Protein AF-A0A6A8LVU5-F1 (afdb_monomer)

Mean predicted aligned error: 4.69 Å

Radius of gyration: 15.33 Å; Cα contacts (8 Å, |Δi|>4): 203; chains: 1; bounding box: 46×25×40 Å

Nearest PDB structures (foldseek):
  1ydx-assembly1_A  TM=8.235E-01  e=6.923E-04  Mycoplasmoides genitalium
  7eew-assembly1_A  TM=7.428E-01  e=2.052E-02  Vibrio vulnificus YJ016
  3okg-assembly3_B  TM=6.749E-01  e=9.255E-02  Caldanaerobacter subterraneus subsp. tengcongensis MB4
  3okg-assembly3_A  TM=6.747E-01  e=9.439E-01  Caldanaerobacter subterraneus subsp. tengcongensis MB4
  1yf2-assembly2_B  TM=4.121E-01  e=2.228E-01  Methanocaldococcus jannaschii DSM 2661

pLDDT: mean 91.95, std 9.58, range [46.06, 98.31]

Sequence (101 aa):
MIDTSNWKKYKVSDLFDIRPTKRYNLKNALLMDEIGINPVVGNVAYNNGVSGYTDKPTTEEGNIITFSDTTNANTIFYRDTAFVGYSHVQGMYPKFNRVTP

InterPro domains:
  IPR000055 Type I restriction modification DNA specificity domain [PF01420] (5-95)
  IPR044946 Type I restriction modification DNA specificity domain superfamily [G3DSA:3.90.220.20] (3-101)

Secondary structure (DSSP, 8-state):
----TT-----HHHHEEEEEPP-----HHHH--TT-SEEEE-S-SSGGGEEEEESSPPSB-SSEEEEESSS-GGG-EEE-S-BB--TTEEEEEE-S-----

Foldseek 3Di:
DDDCVPDDDDDLVVFWDKFAFDAPPDDCVVAADPDADAFEQDADLPPLRGPHHHVDDFRAAFQWWKAFPPDDPSNTGHGRGTHHGDPRIMITHGPDDDPDD

Solvent-accessible surface area (backbone atoms only — not comparable to full-atom values): 5998 Å² total; per-residue (Å²): 134,85,86,63,89,83,70,74,91,76,62,65,72,78,47,26,50,76,44,73,41,50,57,87,89,64,57,64,88,78,52,48,40,100,84,32,80,33,41,28,37,34,76,38,67,51,76,78,18,46,74,48,21,12,79,61,78,63,57,40,74,37,71,32,38,35,31,35,79,85,59,68,86,66,28,67,31,79,32,81,57,56,24,25,33,22,77,58,22,33,32,38,40,65,71,61,83,81,80,77,132

Organism: NCBI:txid1624

Structure (mmCIF, N/CA/C/O backbone):
data_AF-A0A6A8LVU5-F1
#
_entry.id   AF-A0A6A8LVU5-F1
#
loop_
_atom_site.group_PDB
_atom_site.id
_atom_site.type_symbol
_atom_site.label_atom_id
_atom_site.label_alt_id
_atom_site.label_comp_id
_atom_site.label_asym_id
_atom_site.label_entity_id
_atom_site.label_seq_id
_atom_site.pdbx_PDB_ins_code
_atom_site.Cartn_x
_atom_site.Cartn_y
_atom_site.Cartn_z
_atom_site.occupancy
_atom_site.B_iso_or_equiv
_atom_site.auth_seq_id
_atom_site.auth_comp_id
_atom_site.auth_asym_id
_atom_site.auth_atom_id
_atom_site.pdbx_PDB_model_num
ATOM 1 N N . MET A 1 1 ? -30.155 9.217 7.255 1.00 82.75 1 MET A N 1
ATOM 2 C CA . MET A 1 1 ? -29.230 9.769 8.270 1.00 82.75 1 MET A CA 1
ATOM 3 C C . MET A 1 1 ? -28.424 8.601 8.816 1.00 82.75 1 MET A C 1
ATOM 5 O O . MET A 1 1 ? -29.022 7.554 9.022 1.00 82.75 1 MET A O 1
ATOM 9 N N . ILE A 1 2 ? -27.103 8.727 8.959 1.00 87.94 2 ILE A N 1
ATOM 10 C CA . ILE A 1 2 ? -26.279 7.669 9.568 1.00 87.94 2 ILE A CA 1
ATOM 11 C C . ILE A 1 2 ? -26.442 7.782 11.087 1.00 87.94 2 ILE A C 1
ATOM 13 O O . ILE A 1 2 ? -26.217 8.861 11.631 1.00 87.94 2 ILE A O 1
ATOM 17 N N . ASP A 1 3 ? -26.850 6.701 11.752 1.00 93.25 3 ASP A N 1
ATOM 18 C CA . ASP A 1 3 ? -26.886 6.640 13.216 1.00 93.25 3 ASP A CA 1
ATOM 19 C C . ASP A 1 3 ? -25.458 6.506 13.766 1.00 93.25 3 ASP A C 1
ATOM 21 O O . ASP A 1 3 ? -24.740 5.548 13.468 1.00 93.25 3 ASP A O 1
ATOM 25 N N . THR A 1 4 ? -25.034 7.494 14.552 1.00 95.25 4 THR A N 1
ATOM 26 C CA . THR A 1 4 ? -23.693 7.572 15.144 1.00 95.25 4 THR A CA 1
ATOM 27 C C . THR A 1 4 ? -23.676 7.291 16.647 1.00 95.25 4 THR A C 1
ATOM 29 O O . THR A 1 4 ? -22.610 7.346 17.259 1.00 95.25 4 THR A O 1
ATOM 32 N N . SER A 1 5 ? -24.817 6.934 17.250 1.00 96.25 5 SER A N 1
ATOM 33 C CA . SER A 1 5 ? -24.961 6.723 18.702 1.00 96.25 5 SER A CA 1
ATOM 34 C C . SER A 1 5 ? -24.014 5.663 19.280 1.00 96.25 5 SER A C 1
ATOM 36 O O . SER A 1 5 ? -23.570 5.785 20.419 1.00 96.25 5 SER A O 1
ATOM 38 N N . ASN A 1 6 ? -23.655 4.656 18.478 1.00 94.75 6 ASN A N 1
ATOM 39 C CA . ASN A 1 6 ? -22.776 3.549 18.868 1.00 94.75 6 ASN A CA 1
ATOM 40 C C . ASN A 1 6 ? -21.310 3.713 18.418 1.00 94.75 6 ASN A C 1
ATOM 42 O O . ASN A 1 6 ? -20.515 2.774 18.538 1.00 94.75 6 ASN A O 1
ATOM 46 N N . TRP A 1 7 ? -20.924 4.868 17.866 1.00 94.81 7 TRP A N 1
ATOM 47 C CA . TRP A 1 7 ? -19.544 5.088 17.435 1.00 94.81 7 TRP A CA 1
ATOM 48 C C . TRP A 1 7 ? -18.601 5.132 18.635 1.00 94.81 7 TRP A C 1
ATOM 50 O O . TRP A 1 7 ? -18.845 5.809 19.632 1.00 94.81 7 TRP A O 1
ATOM 60 N N . LYS A 1 8 ? -17.476 4.429 18.517 1.00 94.06 8 LYS A N 1
ATOM 61 C CA . LYS A 1 8 ? -16.422 4.420 19.531 1.00 94.06 8 LYS A CA 1
ATOM 62 C C . LYS A 1 8 ? -15.049 4.519 18.890 1.00 94.06 8 LYS A C 1
ATOM 64 O O . LYS A 1 8 ? -14.872 4.250 17.704 1.00 94.06 8 LYS A O 1
ATOM 69 N N . LYS A 1 9 ? -14.068 4.912 19.698 1.00 94.44 9 LYS A N 1
ATOM 70 C CA . LYS A 1 9 ? -12.666 4.951 19.283 1.00 94.44 9 LYS A CA 1
ATOM 71 C C . LYS A 1 9 ? -12.113 3.528 19.200 1.00 94.44 9 LYS A C 1
A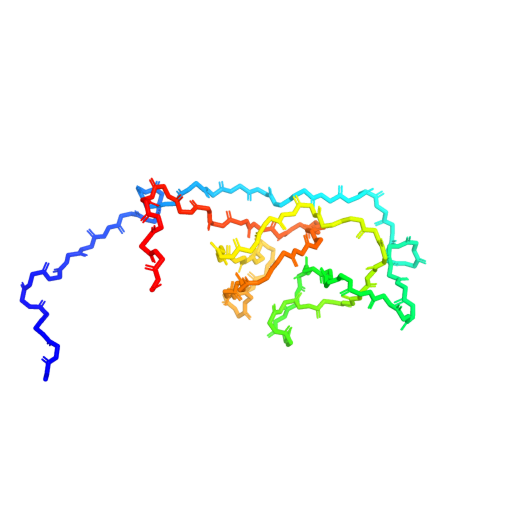TOM 73 O O . LYS A 1 9 ? -12.408 2.699 20.058 1.00 94.44 9 LYS A O 1
ATOM 78 N N . TYR A 1 10 ? -11.266 3.291 18.206 1.00 92.94 10 TYR A N 1
ATOM 79 C CA . TYR A 1 10 ? -10.497 2.060 18.039 1.00 92.94 10 TYR A CA 1
ATOM 80 C C . TYR A 1 10 ? -9.027 2.415 17.856 1.00 92.94 10 TYR A C 1
ATOM 82 O O . TYR A 1 10 ? -8.712 3.478 17.313 1.00 92.94 10 TYR A O 1
ATOM 90 N N . LYS A 1 11 ? -8.120 1.528 18.2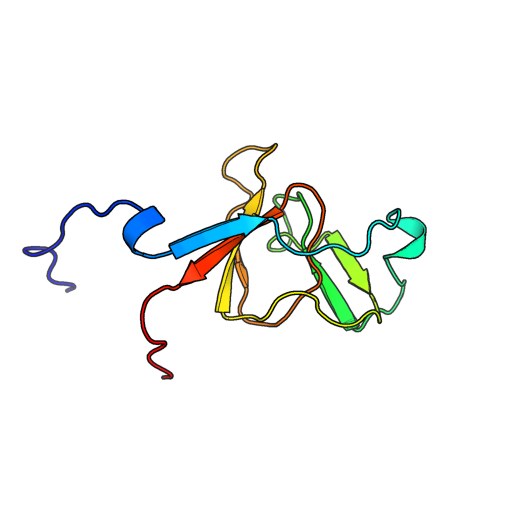72 1.00 94.69 11 LYS A N 1
ATOM 91 C CA . LYS A 1 11 ? -6.731 1.646 17.833 1.00 94.69 11 LYS A CA 1
ATOM 92 C C . LYS A 1 11 ? -6.636 1.097 16.418 1.00 94.69 11 LYS A C 1
ATOM 94 O O . LYS A 1 11 ? -7.161 0.029 16.120 1.00 94.69 11 LYS A O 1
ATOM 99 N N . VAL A 1 12 ? -5.927 1.809 15.551 1.00 93.69 12 VAL A N 1
ATOM 100 C CA . VAL A 1 12 ? -5.725 1.387 14.157 1.00 93.69 12 VAL A CA 1
ATOM 101 C C . VAL A 1 12 ? -5.054 0.010 14.089 1.00 93.69 12 VAL A C 1
ATOM 103 O O . VAL A 1 12 ? -5.446 -0.826 13.281 1.00 93.69 12 VAL A O 1
ATOM 106 N N . SER A 1 13 ? -4.118 -0.265 15.001 1.00 94.81 13 SER A N 1
ATOM 107 C CA . SER A 1 13 ? -3.444 -1.562 15.142 1.00 94.81 13 SER A CA 1
ATOM 108 C C . SER A 1 13 ? -4.382 -2.729 15.455 1.00 94.81 13 SER A C 1
ATOM 110 O O . SER A 1 13 ? -4.021 -3.878 15.208 1.00 94.81 13 SER A O 1
ATOM 112 N N . ASP A 1 14 ? -5.566 -2.465 16.010 1.00 95.19 14 ASP A N 1
ATOM 113 C CA . ASP A 1 14 ? -6.545 -3.513 16.307 1.00 95.19 14 ASP A CA 1
ATOM 114 C C . ASP A 1 14 ? -7.271 -3.949 15.023 1.00 95.19 14 ASP A C 1
ATOM 116 O O . ASP A 1 14 ? -7.696 -5.095 14.907 1.00 95.19 14 ASP A O 1
ATOM 120 N N . LEU A 1 15 ? -7.368 -3.051 14.035 1.00 94.69 15 LEU A N 1
ATOM 121 C CA . LEU A 1 15 ? -8.076 -3.262 12.769 1.00 94.69 15 LEU A CA 1
ATOM 122 C C . LEU A 1 15 ? -7.148 -3.668 11.620 1.00 94.69 15 LEU A C 1
ATOM 124 O O . LEU A 1 15 ? -7.575 -4.387 10.717 1.00 94.69 15 LEU A O 1
ATOM 128 N N . PHE A 1 16 ? -5.894 -3.215 11.649 1.00 96.19 16 PHE A N 1
ATOM 129 C CA . PHE A 1 16 ? -4.932 -3.411 10.570 1.00 96.19 16 PHE A CA 1
ATOM 130 C C . PHE A 1 16 ? -3.622 -4.010 11.079 1.00 96.19 16 PHE A C 1
ATOM 132 O O . PHE A 1 16 ? -3.155 -3.708 12.180 1.00 96.19 16 PHE A O 1
ATOM 139 N N . ASP A 1 17 ? -3.020 -4.868 10.263 1.00 96.69 17 ASP A N 1
ATOM 140 C CA . ASP A 1 17 ? -1.591 -5.158 10.321 1.00 96.69 17 ASP A CA 1
ATOM 141 C C . ASP A 1 17 ? -0.856 -4.045 9.568 1.00 96.69 17 ASP A C 1
ATOM 143 O O . ASP A 1 17 ? -1.188 -3.759 8.418 1.00 96.69 17 ASP A O 1
ATOM 147 N N . ILE A 1 18 ? 0.078 -3.364 10.230 1.00 96.31 18 ILE A N 1
ATOM 148 C CA . ILE A 1 18 ? 0.792 -2.213 9.667 1.00 96.31 18 ILE A CA 1
ATOM 149 C C . 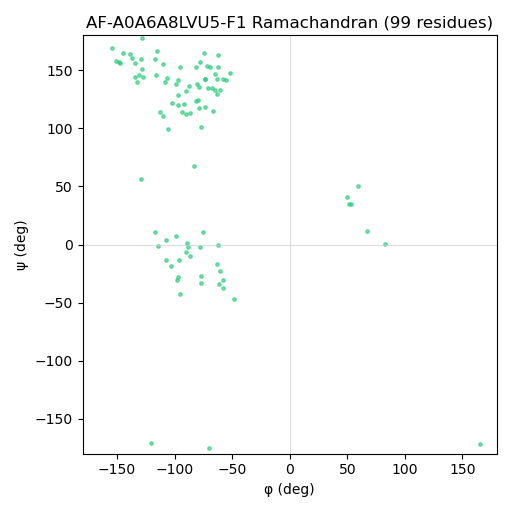ILE A 1 18 ? 2.242 -2.621 9.482 1.00 96.31 18 ILE A C 1
ATOM 151 O O . ILE A 1 18 ? 2.949 -2.861 10.462 1.00 96.31 18 ILE A O 1
ATOM 155 N N . ARG A 1 19 ? 2.686 -2.694 8.229 1.00 96.62 19 ARG A N 1
ATOM 156 C CA . ARG A 1 19 ? 4.050 -3.114 7.898 1.00 96.62 19 ARG A CA 1
ATOM 157 C C . ARG A 1 19 ? 4.548 -2.485 6.598 1.00 96.62 19 ARG A C 1
ATOM 159 O O . ARG A 1 19 ? 3.722 -2.141 5.744 1.00 96.62 19 ARG A O 1
ATOM 166 N N . PRO A 1 20 ? 5.877 -2.404 6.395 1.00 96.88 20 PRO A N 1
ATOM 167 C CA . PRO A 1 20 ? 6.436 -1.919 5.143 1.00 96.88 20 PRO A CA 1
ATOM 168 C C . PRO A 1 20 ? 5.946 -2.752 3.959 1.00 96.88 20 PRO A C 1
ATOM 170 O O . PRO A 1 20 ? 5.816 -3.980 4.054 1.00 96.88 20 PRO A O 1
ATOM 173 N N . THR A 1 21 ? 5.697 -2.082 2.839 1.00 97.25 21 THR A N 1
ATOM 174 C CA . THR A 1 21 ? 5.472 -2.762 1.560 1.00 97.25 21 THR A CA 1
ATOM 175 C C . THR A 1 21 ? 6.768 -3.401 1.058 1.00 97.25 21 THR A C 1
ATOM 177 O O . THR A 1 21 ? 7.882 -2.965 1.372 1.00 97.25 21 THR A O 1
ATOM 180 N N . LYS A 1 22 ? 6.636 -4.472 0.280 1.00 97.12 22 LYS A N 1
ATOM 181 C CA . LYS A 1 22 ? 7.758 -5.132 -0.389 1.00 97.12 22 LYS A CA 1
ATOM 182 C C . LYS A 1 22 ? 8.245 -4.276 -1.559 1.00 97.12 22 LYS A C 1
ATOM 184 O O . LYS A 1 22 ? 7.448 -3.689 -2.277 1.00 97.12 22 LYS A O 1
ATOM 189 N N . ARG A 1 23 ? 9.563 -4.238 -1.776 1.00 94.25 23 ARG A N 1
ATOM 190 C CA . ARG A 1 23 ? 10.204 -3.459 -2.849 1.00 94.25 23 ARG A CA 1
ATOM 191 C C . ARG A 1 23 ? 11.255 -4.282 -3.588 1.00 94.25 23 ARG A C 1
ATOM 193 O O . ARG A 1 23 ? 11.874 -5.167 -3.002 1.00 94.25 23 ARG A O 1
ATOM 200 N N . TYR A 1 24 ? 11.547 -3.905 -4.829 1.00 94.25 24 TYR A N 1
ATOM 201 C CA . TYR A 1 24 ? 12.546 -4.575 -5.673 1.00 94.25 24 TYR A CA 1
ATOM 202 C C . TYR A 1 24 ? 14.019 -4.241 -5.358 1.00 94.25 24 TYR A C 1
ATOM 204 O O . TYR A 1 24 ? 14.904 -4.806 -5.988 1.00 94.25 24 TYR A O 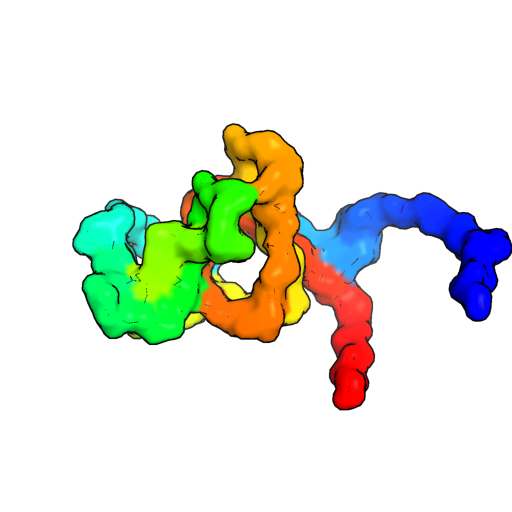1
ATOM 212 N N . ASN A 1 25 ? 14.318 -3.351 -4.399 1.00 92.56 25 ASN A N 1
ATOM 213 C CA . ASN A 1 25 ? 15.686 -2.862 -4.113 1.00 92.56 25 ASN A CA 1
ATOM 214 C C . ASN A 1 25 ? 16.420 -2.305 -5.356 1.00 92.56 25 ASN A C 1
ATOM 216 O O . ASN A 1 25 ? 17.636 -2.431 -5.485 1.00 92.56 25 ASN A O 1
ATOM 220 N N . LEU A 1 26 ? 15.680 -1.665 -6.264 1.00 93.06 26 LEU A N 1
ATOM 221 C CA . LEU A 1 26 ? 16.209 -1.045 -7.478 1.00 93.06 26 LEU A CA 1
ATOM 222 C C . LEU A 1 26 ? 16.135 0.481 -7.392 1.00 93.06 26 LEU A C 1
ATOM 224 O O . LEU A 1 26 ? 15.300 1.037 -6.680 1.00 93.06 26 LEU A O 1
ATOM 228 N N . LYS A 1 27 ? 17.004 1.158 -8.147 1.00 91.88 27 LYS A N 1
ATOM 229 C CA . LYS A 1 27 ? 16.892 2.603 -8.393 1.00 91.88 27 LYS A CA 1
ATOM 230 C C . LYS A 1 27 ? 15.719 2.876 -9.341 1.00 91.88 27 LYS A C 1
ATOM 232 O O . LYS A 1 27 ? 15.437 2.038 -10.192 1.00 91.88 27 LYS A O 1
ATOM 237 N N . ASN A 1 28 ? 15.127 4.073 -9.273 1.00 91.12 28 ASN A N 1
ATOM 238 C CA . ASN A 1 28 ? 14.008 4.482 -10.138 1.00 91.12 28 ASN A CA 1
ATOM 239 C C . ASN A 1 28 ? 14.251 4.191 -11.622 1.00 91.12 28 ASN A C 1
ATOM 241 O O . ASN A 1 28 ? 13.407 3.571 -12.247 1.00 91.12 28 ASN A O 1
ATOM 245 N N . ALA A 1 29 ? 15.426 4.541 -12.153 1.00 92.31 29 ALA A N 1
ATOM 246 C CA . ALA A 1 29 ? 15.761 4.332 -13.566 1.00 92.31 29 ALA A CA 1
ATOM 247 C C . ALA A 1 29 ? 15.792 2.854 -14.016 1.00 92.31 29 ALA A C 1
ATOM 249 O O . ALA A 1 29 ? 15.803 2.590 -15.209 1.00 92.31 29 ALA A O 1
ATOM 250 N N . LEU A 1 30 ? 15.858 1.900 -13.081 1.00 94.50 30 LEU A N 1
ATOM 251 C CA . LEU A 1 30 ? 15.829 0.454 -13.357 1.00 94.50 30 LEU A CA 1
ATOM 252 C C . LEU A 1 30 ? 14.504 -0.203 -12.945 1.00 94.50 30 LEU A C 1
ATOM 254 O O . LEU A 1 30 ? 14.269 -1.378 -13.236 1.00 94.50 30 LEU A O 1
ATOM 258 N N . LEU A 1 31 ? 13.695 0.519 -12.171 1.00 96.19 31 LEU A N 1
ATOM 259 C CA . LEU A 1 31 ? 12.392 0.068 -11.716 1.00 96.19 31 LEU A CA 1
ATOM 260 C C . LEU A 1 31 ? 11.286 0.572 -12.635 1.00 96.19 31 LEU A C 1
ATOM 262 O O . LEU A 1 31 ? 10.366 -0.181 -12.886 1.00 96.19 31 LEU A O 1
ATOM 266 N N . MET A 1 32 ? 11.349 1.828 -13.067 1.00 96.12 32 MET A N 1
ATOM 267 C CA . MET A 1 32 ? 10.282 2.479 -13.815 1.00 96.12 32 MET A CA 1
ATOM 268 C C . MET A 1 32 ? 10.473 2.271 -15.313 1.00 96.12 32 MET A C 1
ATOM 270 O O . MET A 1 32 ? 11.555 2.527 -15.840 1.00 96.12 32 MET A O 1
ATOM 274 N N . ASP A 1 33 ? 9.395 1.868 -15.971 1.00 96.44 33 ASP A N 1
ATOM 275 C CA . ASP A 1 33 ? 9.317 1.662 -17.410 1.00 96.44 33 ASP A CA 1
ATOM 276 C C . ASP A 1 33 ? 8.499 2.805 -18.037 1.00 96.44 33 ASP A C 1
ATOM 278 O O . ASP A 1 33 ? 7.526 3.280 -17.447 1.00 96.44 33 ASP A O 1
ATOM 282 N N . GLU A 1 34 ? 8.885 3.259 -19.234 1.00 93.44 34 GLU A N 1
ATOM 283 C CA . GLU A 1 34 ? 8.185 4.346 -19.945 1.00 93.44 34 GLU A CA 1
ATOM 284 C C . GLU A 1 34 ? 6.727 3.974 -20.265 1.00 93.44 34 GLU A C 1
ATOM 286 O O . GLU A 1 34 ? 5.838 4.822 -20.206 1.00 93.44 34 GLU A O 1
ATOM 291 N N . ILE A 1 35 ? 6.479 2.690 -20.545 1.00 93.25 35 ILE A N 1
ATOM 292 C CA . ILE A 1 35 ? 5.160 2.122 -20.855 1.00 93.25 35 ILE A CA 1
ATOM 293 C C . ILE A 1 35 ? 4.915 0.890 -19.967 1.00 93.25 35 ILE A C 1
ATOM 295 O O . ILE A 1 35 ? 4.702 -0.212 -20.458 1.00 93.25 35 ILE A O 1
ATOM 299 N N . GLY A 1 36 ? 5.002 1.070 -18.646 1.00 95.06 36 GLY A N 1
ATOM 300 C CA . GLY A 1 36 ? 4.711 0.007 -17.680 1.00 95.06 36 GLY A CA 1
ATOM 301 C C . GLY A 1 36 ? 3.215 -0.162 -17.396 1.00 95.06 36 GLY A C 1
ATOM 302 O O . GLY A 1 36 ? 2.453 0.806 -17.451 1.00 95.06 36 GLY A O 1
ATOM 303 N N . ILE A 1 37 ? 2.794 -1.372 -17.019 1.00 97.00 37 ILE A N 1
ATOM 304 C CA . ILE A 1 37 ? 1.384 -1.660 -16.679 1.00 97.00 37 ILE A CA 1
ATOM 305 C C . ILE A 1 37 ? 1.075 -1.628 -15.175 1.00 97.00 37 ILE A C 1
ATOM 307 O O . ILE A 1 37 ? -0.051 -1.319 -14.784 1.00 97.00 37 ILE A O 1
ATOM 311 N N . ASN A 1 38 ? 2.054 -1.925 -14.314 1.00 98.00 38 ASN A N 1
ATOM 312 C CA . ASN A 1 38 ? 1.845 -2.025 -12.870 1.00 98.00 38 ASN A CA 1
ATOM 313 C C . ASN A 1 38 ? 2.244 -0.718 -12.175 1.00 98.00 38 ASN A C 1
ATOM 315 O O . ASN A 1 38 ? 3.368 -0.248 -12.365 1.00 98.00 38 ASN A O 1
ATOM 319 N N . PRO A 1 39 ? 1.379 -0.125 -11.335 1.00 97.81 39 PRO A N 1
ATOM 320 C CA . PRO A 1 39 ? 1.703 1.121 -10.653 1.00 97.81 39 PRO A CA 1
ATOM 321 C C . PRO A 1 39 ? 2.763 0.899 -9.568 1.00 97.81 39 PRO A C 1
ATOM 323 O O . PRO A 1 39 ? 2.644 -0.006 -8.739 1.00 97.81 39 PRO A O 1
ATOM 326 N N . VAL A 1 40 ? 3.766 1.776 -9.518 1.00 97.69 40 VAL A N 1
ATOM 327 C CA . VAL A 1 40 ? 4.749 1.852 -8.429 1.00 97.69 40 VAL A CA 1
ATOM 328 C C . VAL A 1 40 ? 4.267 2.880 -7.410 1.00 97.69 40 VAL A C 1
ATOM 330 O O . VAL A 1 40 ? 4.198 4.077 -7.706 1.00 97.69 40 VAL A O 1
ATOM 333 N N . VAL A 1 41 ? 3.930 2.421 -6.205 1.00 96.75 41 VAL A N 1
ATOM 334 C CA . VAL A 1 41 ? 3.470 3.284 -5.110 1.00 96.75 41 VAL A CA 1
ATOM 335 C C . VAL A 1 41 ? 4.667 3.727 -4.298 1.00 96.75 41 VAL A C 1
ATOM 337 O O . VAL A 1 41 ? 5.300 2.914 -3.631 1.00 96.75 41 VAL A O 1
ATOM 340 N N . GLY A 1 42 ? 4.964 5.019 -4.361 1.00 92.94 42 GLY A N 1
ATOM 341 C CA . GLY A 1 42 ? 6.095 5.634 -3.687 1.00 92.94 42 GLY A CA 1
ATOM 342 C C . GLY A 1 42 ? 5.678 6.727 -2.715 1.00 92.94 42 GLY A C 1
ATOM 343 O O . GLY A 1 42 ? 4.508 6.931 -2.400 1.00 92.94 42 GLY A O 1
ATOM 344 N N . ASN A 1 43 ? 6.682 7.443 -2.230 1.00 90.75 43 ASN A N 1
ATOM 345 C CA . ASN A 1 43 ? 6.521 8.515 -1.263 1.00 90.75 43 ASN A CA 1
ATOM 346 C C . ASN A 1 43 ? 6.144 9.840 -1.953 1.00 90.75 43 ASN A C 1
ATOM 348 O O . A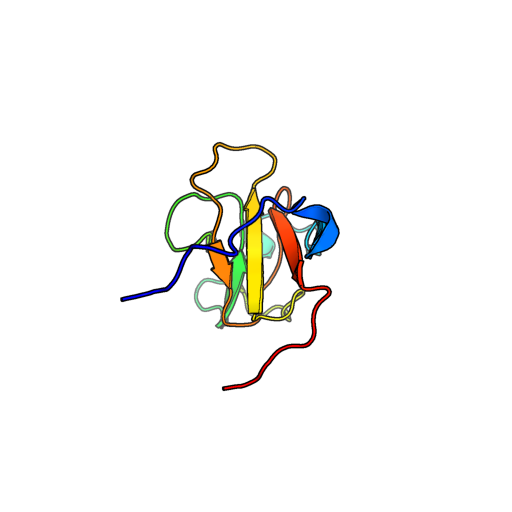SN A 1 43 ? 6.950 10.768 -2.028 1.00 90.75 43 ASN A O 1
ATOM 352 N N . VAL A 1 44 ? 4.937 9.903 -2.520 1.00 89.88 44 VAL A N 1
ATOM 353 C CA . VAL A 1 44 ? 4.414 11.096 -3.202 1.00 89.88 44 VAL A CA 1
ATOM 354 C C . VAL A 1 44 ? 2.989 11.408 -2.744 1.00 89.88 44 VAL A C 1
ATOM 356 O O . VAL A 1 44 ? 2.175 10.513 -2.544 1.00 89.88 44 VAL A O 1
ATOM 359 N N . ALA A 1 45 ? 2.682 12.694 -2.566 1.00 90.88 45 ALA A N 1
ATOM 360 C CA . ALA A 1 45 ? 1.377 13.168 -2.085 1.00 90.88 45 ALA A CA 1
ATOM 361 C C . ALA A 1 45 ? 0.356 13.428 -3.209 1.00 90.88 45 ALA A C 1
ATOM 363 O O . ALA A 1 45 ? -0.756 13.883 -2.958 1.00 90.88 45 ALA A O 1
ATOM 364 N N . TYR A 1 46 ? 0.736 13.183 -4.460 1.00 89.81 46 TYR A N 1
ATOM 365 C CA . TYR A 1 46 ? -0.104 13.371 -5.639 1.00 89.81 46 TYR A CA 1
ATOM 366 C C . TYR A 1 46 ? -0.369 12.028 -6.323 1.00 89.81 46 TYR A C 1
ATOM 368 O O . TYR A 1 46 ? 0.277 11.026 -6.016 1.00 89.81 46 TYR A O 1
ATOM 376 N N . ASN A 1 47 ? -1.336 12.010 -7.245 1.00 94.06 47 ASN A N 1
ATOM 377 C CA . ASN A 1 47 ? -1.686 10.837 -8.053 1.00 94.06 47 ASN A CA 1
ATOM 378 C C . ASN A 1 47 ? -1.896 9.549 -7.226 1.00 94.06 47 ASN A C 1
ATOM 380 O O . ASN A 1 47 ? -1.416 8.474 -7.584 1.00 94.06 47 ASN A O 1
ATOM 384 N N . ASN A 1 48 ? -2.555 9.667 -6.069 1.00 94.00 48 ASN A N 1
ATOM 385 C CA . ASN A 1 48 ? -2.806 8.558 -5.142 1.00 94.00 48 ASN A CA 1
ATOM 386 C C . ASN A 1 48 ? -1.546 7.751 -4.761 1.00 94.00 48 ASN A C 1
ATOM 388 O O . ASN A 1 48 ? -1.599 6.525 -4.617 1.00 94.00 48 ASN A O 1
ATOM 392 N N . GLY A 1 49 ? -0.396 8.424 -4.648 1.00 93.19 49 GLY A N 1
ATOM 393 C CA . GLY A 1 49 ? 0.878 7.803 -4.281 1.00 93.19 49 GLY A CA 1
ATOM 394 C C . GLY A 1 49 ? 1.624 7.137 -5.442 1.00 93.19 49 GLY A C 1
ATOM 395 O O . GLY A 1 49 ? 2.699 6.576 -5.231 1.00 93.19 49 GLY A O 1
ATOM 396 N N . VAL A 1 50 ? 1.096 7.176 -6.670 1.00 95.81 50 VAL A N 1
ATOM 397 C CA . VAL A 1 50 ? 1.742 6.547 -7.832 1.00 95.81 50 VAL A CA 1
ATOM 398 C C . VAL A 1 50 ? 2.879 7.425 -8.347 1.00 95.81 50 VAL A C 1
ATOM 400 O O . VAL A 1 50 ? 2.664 8.547 -8.803 1.00 95.81 50 VAL A O 1
ATOM 403 N N . SER A 1 51 ? 4.096 6.883 -8.288 1.00 94.19 51 SER A N 1
ATOM 404 C CA . SER A 1 51 ? 5.339 7.559 -8.693 1.00 94.19 51 SER A CA 1
ATOM 405 C C . SER A 1 51 ? 5.779 7.226 -10.122 1.00 94.19 51 SER A C 1
ATOM 407 O O . SER A 1 51 ? 6.677 7.871 -10.651 1.00 94.19 51 SER A O 1
ATOM 409 N N . GLY A 1 52 ? 5.182 6.201 -10.727 1.00 96.25 52 GLY A N 1
ATOM 410 C CA . GLY A 1 52 ? 5.521 5.689 -12.051 1.00 96.25 52 GLY A CA 1
ATOM 411 C C . GLY A 1 52 ? 4.901 4.312 -12.268 1.00 96.25 52 GLY A C 1
ATOM 412 O O . GLY A 1 52 ? 4.123 3.846 -11.430 1.00 96.25 52 GLY A O 1
ATOM 413 N N . TYR A 1 53 ? 5.267 3.658 -13.365 1.00 97.81 53 TYR A N 1
ATOM 414 C CA . TYR A 1 53 ? 4.782 2.325 -13.717 1.00 97.81 53 TYR A CA 1
ATOM 415 C C . TYR A 1 53 ? 5.943 1.388 -14.045 1.00 97.81 53 TYR A C 1
ATOM 417 O O . TYR A 1 53 ? 7.048 1.843 -14.332 1.00 97.81 53 TYR A O 1
ATOM 425 N N . THR A 1 54 ? 5.699 0.083 -13.963 1.00 98.06 54 THR A N 1
ATOM 426 C CA . THR A 1 54 ? 6.669 -0.960 -14.307 1.00 98.06 54 THR A CA 1
ATOM 427 C C . THR A 1 54 ? 5.992 -2.209 -14.861 1.00 98.06 54 THR A C 1
ATOM 429 O O . THR A 1 54 ? 4.837 -2.479 -14.543 1.00 98.06 54 THR A O 1
ATOM 432 N N . ASP A 1 55 ? 6.727 -3.011 -15.624 1.00 97.56 55 ASP A N 1
ATOM 433 C CA . ASP A 1 55 ? 6.315 -4.355 -16.042 1.00 97.56 55 ASP A CA 1
ATOM 434 C C . ASP A 1 55 ? 6.714 -5.448 -15.042 1.00 97.56 55 ASP A C 1
ATOM 436 O O . ASP A 1 55 ? 6.379 -6.624 -15.211 1.00 97.56 55 ASP A O 1
ATOM 440 N N . LYS A 1 56 ? 7.411 -5.093 -13.955 1.00 97.31 56 LYS A N 1
ATOM 441 C CA . LYS A 1 56 ? 7.694 -6.051 -12.882 1.00 97.31 56 LYS A CA 1
ATOM 442 C C . LYS A 1 56 ? 6.398 -6.487 -12.193 1.00 97.31 56 LYS A C 1
ATOM 444 O O . LYS A 1 56 ? 5.490 -5.667 -12.056 1.00 97.31 56 LYS A O 1
ATOM 449 N N . PRO A 1 57 ? 6.319 -7.743 -11.716 1.00 97.94 57 PRO A N 1
ATOM 450 C CA . PRO A 1 57 ? 5.163 -8.224 -10.969 1.00 97.94 57 PRO A CA 1
ATOM 451 C C . PRO A 1 57 ? 4.789 -7.317 -9.791 1.00 97.94 57 PRO A C 1
ATOM 453 O O . PRO A 1 57 ? 5.647 -6.722 -9.139 1.00 97.94 57 PRO A O 1
ATOM 456 N N . THR A 1 58 ? 3.500 -7.232 -9.480 1.00 98.25 58 THR A N 1
ATOM 457 C CA . THR A 1 58 ? 3.039 -6.539 -8.275 1.00 98.25 58 THR A 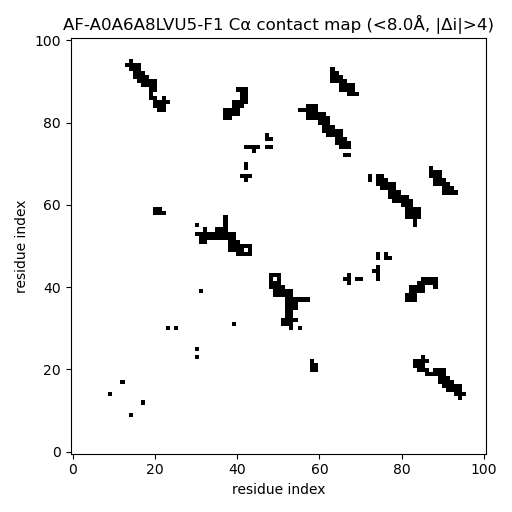CA 1
ATOM 458 C C . THR A 1 58 ? 3.572 -7.241 -7.029 1.00 98.25 58 THR A C 1
ATOM 460 O O . THR A 1 58 ? 3.686 -8.466 -6.975 1.00 98.25 58 THR A O 1
ATOM 463 N N . THR A 1 59 ? 3.928 -6.462 -6.014 1.00 98.00 59 THR A N 1
ATOM 464 C CA . THR A 1 59 ? 4.488 -6.988 -4.761 1.00 98.00 59 THR A CA 1
ATOM 465 C C . THR A 1 59 ? 3.471 -6.993 -3.630 1.00 98.00 59 THR A C 1
ATOM 467 O O . THR A 1 59 ? 3.683 -7.675 -2.626 1.00 98.00 59 THR A O 1
ATOM 470 N N . GLU A 1 60 ? 2.402 -6.214 -3.785 1.00 98.06 60 GLU A N 1
ATOM 471 C CA . GLU A 1 60 ? 1.285 -6.114 -2.860 1.00 98.06 60 GLU A CA 1
ATOM 472 C C . GLU A 1 60 ? -0.037 -6.257 -3.618 1.00 98.06 60 GLU A C 1
ATOM 474 O O . GLU A 1 60 ? -0.187 -5.797 -4.755 1.00 98.06 60 GLU A O 1
ATOM 479 N N . GLU A 1 61 ? -1.005 -6.878 -2.952 1.00 96.69 61 GLU A N 1
ATOM 480 C CA . GLU A 1 61 ? -2.382 -6.962 -3.424 1.00 96.69 61 GLU A CA 1
ATOM 481 C C . GLU A 1 61 ? -3.130 -5.647 -3.183 1.00 96.69 61 GLU A C 1
ATOM 483 O O . GLU A 1 61 ? -2.796 -4.863 -2.291 1.00 96.69 61 GLU A O 1
ATOM 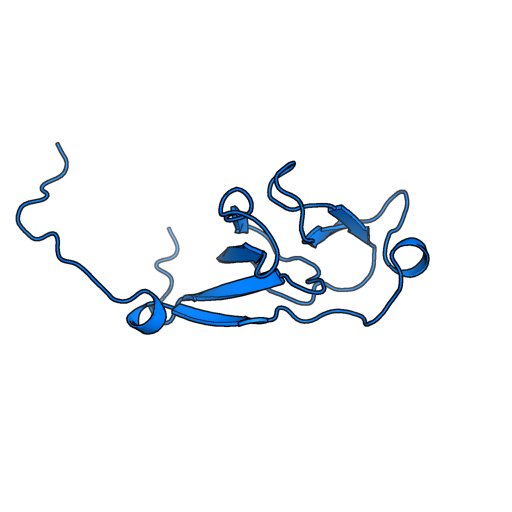488 N N . GLY A 1 62 ? -4.192 -5.434 -3.959 1.00 94.94 62 GLY A N 1
ATOM 489 C CA . GLY A 1 62 ? -5.114 -4.327 -3.737 1.00 94.94 62 GLY A CA 1
ATOM 490 C C . GLY A 1 62 ? -5.975 -4.498 -2.482 1.00 94.94 62 GLY A C 1
ATOM 491 O O . GLY A 1 62 ? -5.873 -5.459 -1.706 1.00 94.94 62 GLY A O 1
ATOM 492 N N . ASN A 1 63 ? -6.893 -3.552 -2.327 1.00 94.62 63 ASN A N 1
ATOM 493 C CA . ASN A 1 63 ? -7.821 -3.414 -1.215 1.00 94.62 63 ASN A CA 1
ATOM 494 C C . ASN A 1 63 ? -7.105 -3.269 0.141 1.00 94.62 63 ASN A C 1
ATOM 496 O O . ASN A 1 63 ? -7.374 -4.001 1.101 1.00 94.62 63 ASN A O 1
ATOM 500 N N . ILE A 1 64 ? -6.149 -2.338 0.181 1.00 96.44 64 ILE A N 1
ATOM 501 C CA . ILE A 1 64 ? -5.419 -1.911 1.381 1.00 96.44 64 ILE A CA 1
ATOM 502 C C . ILE A 1 64 ? -5.241 -0.389 1.373 1.00 96.44 64 ILE A C 1
ATOM 504 O O . ILE A 1 64 ? -5.397 0.260 0.339 1.00 96.44 64 ILE A O 1
ATOM 508 N N . ILE A 1 65 ? -4.891 0.191 2.521 1.00 96.25 65 ILE A N 1
ATOM 509 C CA . ILE A 1 65 ? -4.481 1.600 2.609 1.00 96.25 65 ILE A CA 1
ATOM 510 C C . ILE A 1 65 ? -2.952 1.653 2.630 1.00 96.25 65 ILE A C 1
ATOM 512 O O . ILE A 1 65 ? -2.315 0.853 3.313 1.00 96.25 65 ILE A O 1
ATOM 516 N N . THR A 1 66 ? -2.361 2.598 1.909 1.00 96.56 66 THR A N 1
ATOM 517 C CA . THR A 1 66 ? -0.920 2.874 1.920 1.00 96.56 66 THR A CA 1
ATOM 518 C C . THR A 1 66 ? -0.645 4.268 2.451 1.00 96.56 66 THR A C 1
ATOM 520 O O . THR A 1 66 ? -1.425 5.180 2.187 1.00 96.56 66 THR A O 1
ATOM 523 N N . PHE A 1 67 ? 0.470 4.450 3.153 1.00 94.81 67 PHE A N 1
ATOM 524 C CA . PHE A 1 67 ? 0.936 5.764 3.590 1.00 94.81 67 PHE A CA 1
ATOM 525 C C . PHE A 1 67 ? 2.460 5.841 3.624 1.00 94.81 67 PHE A C 1
ATOM 527 O O . PHE A 1 67 ? 3.132 4.816 3.736 1.00 94.81 67 PHE A O 1
ATOM 534 N N . SER A 1 68 ? 3.012 7.051 3.528 1.00 92.31 68 SER A N 1
ATOM 535 C CA . SER A 1 68 ? 4.451 7.264 3.689 1.00 92.31 68 SER A CA 1
ATOM 536 C C . SER A 1 68 ? 4.826 7.483 5.153 1.00 92.31 68 SER A C 1
ATOM 538 O O . SER A 1 68 ? 4.159 8.240 5.858 1.00 92.31 68 SER A O 1
ATOM 540 N N . ASP A 1 69 ? 5.914 6.855 5.605 1.00 83.56 69 ASP A N 1
ATOM 541 C CA . ASP A 1 69 ? 6.437 6.998 6.974 1.00 83.56 69 ASP A CA 1
ATOM 542 C C . ASP A 1 69 ? 7.461 8.130 7.156 1.00 83.56 69 ASP A C 1
ATOM 544 O O . ASP A 1 69 ? 7.867 8.421 8.280 1.00 83.56 69 ASP A O 1
ATOM 548 N N . THR A 1 70 ? 7.876 8.785 6.070 1.00 80.25 70 THR A N 1
ATOM 549 C CA . THR A 1 70 ? 8.907 9.845 6.089 1.00 80.25 70 THR A CA 1
ATOM 550 C C . THR A 1 70 ? 8.369 11.221 5.713 1.00 80.25 70 THR A C 1
ATOM 552 O O . THR A 1 70 ? 9.114 12.199 5.736 1.00 80.25 70 THR A O 1
ATOM 555 N N . THR A 1 71 ? 7.083 11.325 5.383 1.00 70.44 71 THR A N 1
ATOM 556 C CA . THR A 1 71 ? 6.437 12.588 5.003 1.00 70.44 71 THR A CA 1
ATOM 557 C C . THR A 1 71 ? 5.174 12.850 5.814 1.00 70.44 71 THR A C 1
ATOM 559 O O . THR A 1 71 ? 4.737 12.057 6.640 1.00 70.44 71 THR A O 1
ATOM 562 N N . ASN A 1 72 ? 4.572 14.000 5.554 1.00 69.88 72 ASN A N 1
ATOM 563 C CA . ASN A 1 72 ? 3.321 14.473 6.117 1.00 69.88 72 ASN A CA 1
ATOM 564 C C . ASN A 1 72 ? 2.133 13.559 5.738 1.00 69.88 72 ASN A C 1
ATOM 566 O O . ASN A 1 72 ? 2.181 12.800 4.767 1.00 69.88 72 ASN A O 1
ATOM 570 N N . ALA A 1 73 ? 1.023 13.698 6.471 1.00 73.12 73 ALA A N 1
ATOM 571 C CA . ALA A 1 73 ? -0.198 12.890 6.333 1.00 73.12 73 ALA A CA 1
ATOM 572 C C . ALA A 1 73 ? -0.917 12.993 4.967 1.00 73.12 73 ALA A C 1
ATOM 574 O O . ALA A 1 73 ? -1.915 12.313 4.746 1.00 73.12 73 ALA A O 1
ATOM 575 N N . ASN A 1 74 ? -0.401 13.785 4.025 1.00 82.75 74 ASN A N 1
ATOM 576 C CA . ASN A 1 74 ? -0.947 13.956 2.674 1.00 82.75 74 ASN A CA 1
ATOM 577 C C . ASN A 1 74 ? -0.668 12.756 1.745 1.00 82.75 74 ASN A C 1
ATOM 579 O O . ASN A 1 74 ? -0.852 12.858 0.537 1.00 82.75 74 ASN A O 1
ATOM 583 N N . THR A 1 75 ? -0.177 11.642 2.288 1.00 89.00 75 THR A N 1
ATOM 584 C CA . THR A 1 75 ? 0.248 10.453 1.534 1.00 89.00 75 THR A CA 1
ATOM 585 C C . THR A 1 75 ? -0.574 9.206 1.857 1.00 89.00 75 THR A C 1
ATOM 587 O O . THR A 1 75 ? -0.189 8.110 1.463 1.00 89.00 75 THR A O 1
ATOM 590 N N . ILE A 1 76 ? -1.692 9.347 2.576 1.00 94.44 76 ILE A N 1
ATOM 591 C CA . ILE A 1 76 ? -2.572 8.228 2.933 1.00 94.44 76 ILE A CA 1
ATOM 592 C C . ILE A 1 76 ? -3.578 7.996 1.798 1.00 94.44 76 ILE A C 1
ATOM 594 O O . ILE A 1 76 ? -4.453 8.829 1.567 1.00 94.44 76 ILE A O 1
ATOM 598 N N . PHE A 1 77 ? -3.485 6.855 1.114 1.00 95.88 77 PHE A N 1
ATOM 599 C CA . PHE A 1 77 ? -4.327 6.522 -0.039 1.00 95.88 77 PHE A CA 1
ATOM 600 C C . PHE A 1 77 ? -4.874 5.100 0.037 1.00 95.88 77 PHE A C 1
ATOM 602 O O . PHE A 1 77 ? -4.189 4.181 0.480 1.00 95.88 77 PHE A O 1
ATOM 609 N N . TYR A 1 78 ? -6.103 4.908 -0.438 1.00 96.06 78 TYR A N 1
ATOM 610 C CA . TYR A 1 78 ? -6.656 3.579 -0.684 1.00 96.06 78 TYR A CA 1
ATOM 611 C C . TYR A 1 78 ? -6.143 3.034 -2.020 1.00 96.06 78 TYR A C 1
ATOM 613 O O . TYR A 1 78 ? -6.070 3.762 -3.011 1.00 96.06 78 TYR A O 1
ATOM 621 N N . ARG A 1 79 ? -5.796 1.749 -2.040 1.00 95.44 79 ARG A N 1
ATOM 622 C CA . ARG A 1 79 ? -5.379 1.007 -3.229 1.00 95.44 79 ARG A CA 1
ATOM 623 C C . ARG A 1 79 ? -6.479 0.019 -3.561 1.00 95.44 79 ARG A C 1
ATOM 625 O O . ARG A 1 79 ? -6.678 -0.930 -2.816 1.00 95.44 79 ARG A O 1
ATOM 632 N N . ASP A 1 80 ? -7.195 0.237 -4.653 1.00 94.25 80 ASP A N 1
ATOM 633 C CA . ASP A 1 80 ? -8.219 -0.687 -5.148 1.00 94.25 80 ASP A CA 1
ATOM 634 C C . ASP A 1 80 ? -7.606 -1.903 -5.860 1.00 94.25 80 ASP A C 1
ATOM 636 O O . ASP A 1 80 ? -8.111 -3.017 -5.748 1.00 94.25 80 ASP A O 1
ATOM 640 N N . THR A 1 81 ? -6.473 -1.694 -6.525 1.00 95.94 81 THR A N 1
ATOM 641 C CA . THR A 1 81 ? -5.769 -2.649 -7.384 1.00 95.94 81 THR A CA 1
ATOM 642 C C . THR A 1 81 ? -4.376 -2.985 -6.848 1.00 95.94 81 THR A C 1
ATOM 644 O O . THR A 1 81 ? -3.809 -2.260 -6.021 1.00 95.94 81 THR A O 1
ATOM 647 N N . ALA A 1 82 ? -3.835 -4.120 -7.301 1.00 97.94 82 ALA A N 1
ATOM 648 C CA . ALA A 1 82 ? -2.486 -4.568 -6.966 1.00 97.94 82 ALA A CA 1
ATOM 649 C C . ALA A 1 82 ? -1.420 -3.578 -7.465 1.00 97.94 82 ALA A C 1
ATOM 651 O O . ALA A 1 82 ? -1.630 -2.837 -8.428 1.00 97.94 82 ALA A O 1
ATOM 652 N N . PHE A 1 83 ? -0.272 -3.539 -6.790 1.00 98.12 83 PHE A N 1
ATOM 653 C CA . PHE A 1 83 ? 0.765 -2.547 -7.066 1.00 98.12 83 PHE A CA 1
ATOM 654 C C . PHE A 1 83 ? 2.166 -3.023 -6.665 1.00 98.12 83 PHE A C 1
ATOM 656 O O . PHE A 1 83 ? 2.345 -4.044 -5.994 1.00 98.12 83 PHE A O 1
ATOM 663 N N . VAL A 1 84 ? 3.182 -2.269 -7.082 1.00 98.31 84 VAL A N 1
ATOM 664 C CA . VAL A 1 84 ? 4.575 -2.451 -6.662 1.00 98.31 84 VAL A CA 1
ATOM 665 C C . VAL A 1 84 ? 4.889 -1.483 -5.528 1.00 98.31 84 VAL A C 1
ATOM 667 O O . VAL A 1 84 ? 4.774 -0.267 -5.684 1.00 98.31 84 VAL A O 1
ATOM 670 N N . GLY A 1 85 ? 5.274 -2.026 -4.378 1.00 97.00 85 GLY A N 1
ATOM 671 C CA . GLY A 1 85 ? 5.666 -1.263 -3.204 1.00 97.00 85 GLY A CA 1
ATOM 672 C C . GLY A 1 85 ? 7.047 -0.630 -3.351 1.00 97.00 85 GLY A C 1
ATOM 673 O O . GLY A 1 85 ? 7.853 -0.975 -4.224 1.00 97.00 85 GLY A O 1
ATOM 674 N N . TYR A 1 86 ? 7.330 0.323 -2.472 1.00 95.12 86 TYR A N 1
ATOM 675 C CA . TYR A 1 86 ? 8.538 1.132 -2.536 1.00 95.12 86 TYR A CA 1
ATOM 676 C C . TYR A 1 86 ? 9.062 1.468 -1.141 1.00 95.12 86 TYR A C 1
ATOM 678 O O . TYR A 1 86 ? 8.382 1.307 -0.126 1.00 95.12 86 TYR A O 1
ATOM 686 N N . SER A 1 87 ? 10.311 1.929 -1.079 1.00 91.69 87 SER A N 1
ATOM 687 C CA . SER A 1 87 ? 10.908 2.381 0.179 1.00 91.69 87 SER A CA 1
ATOM 688 C C . SER A 1 87 ? 10.049 3.458 0.838 1.00 91.69 87 SER A C 1
ATOM 690 O O . SER A 1 87 ? 9.544 4.342 0.149 1.00 91.69 87 SER A O 1
ATOM 692 N N . HIS A 1 88 ? 9.952 3.400 2.168 1.00 92.00 88 HIS A N 1
ATOM 693 C CA . HIS A 1 88 ? 9.201 4.352 2.996 1.00 92.00 88 HIS A CA 1
ATOM 694 C C . HIS A 1 88 ? 7.681 4.326 2.811 1.00 92.00 88 HIS A C 1
ATOM 696 O O . HIS A 1 88 ? 6.988 5.201 3.321 1.00 92.00 88 HIS A O 1
ATOM 702 N N . VAL A 1 89 ? 7.150 3.311 2.124 1.00 95.06 89 VAL A N 1
ATOM 703 C CA . VAL A 1 89 ? 5.708 3.088 2.008 1.00 95.06 89 VAL A CA 1
ATOM 704 C C . VAL A 1 89 ? 5.284 1.962 2.942 1.00 95.06 89 VAL A C 1
ATOM 706 O O . VAL A 1 89 ? 5.753 0.824 2.834 1.00 95.06 89 VAL A O 1
ATOM 709 N N . GLN A 1 90 ? 4.365 2.291 3.840 1.00 96.56 90 GLN A N 1
ATOM 710 C CA . GLN A 1 90 ? 3.704 1.384 4.767 1.00 96.56 90 GLN A CA 1
ATOM 711 C C . GLN A 1 90 ? 2.349 0.961 4.200 1.00 96.56 90 GLN A C 1
ATOM 713 O O . GLN A 1 90 ? 1.636 1.769 3.604 1.00 96.56 90 GLN A O 1
ATOM 718 N N . GLY A 1 91 ? 1.988 -0.305 4.398 1.00 96.81 91 GLY A N 1
ATOM 719 C CA . GLY A 1 91 ? 0.663 -0.835 4.093 1.00 96.81 91 GLY A CA 1
ATOM 720 C C . GLY A 1 91 ? -0.124 -1.120 5.371 1.00 96.81 91 GLY A C 1
ATOM 721 O O . GLY A 1 91 ? 0.432 -1.629 6.344 1.00 96.81 91 GLY A O 1
ATOM 722 N N . MET A 1 92 ? -1.418 -0.808 5.354 1.00 96.69 92 MET A N 1
ATOM 723 C CA . MET A 1 92 ? -2.399 -1.165 6.377 1.00 96.69 92 MET A CA 1
ATOM 724 C C . MET A 1 92 ? -3.283 -2.291 5.836 1.00 96.69 92 MET A C 1
ATOM 726 O O . MET A 1 92 ? -4.225 -2.056 5.074 1.00 96.69 92 MET A O 1
ATOM 730 N N . TYR A 1 93 ? -2.972 -3.521 6.230 1.00 96.00 93 TYR A N 1
ATOM 731 C CA . TYR A 1 93 ? -3.648 -4.729 5.766 1.00 96.00 93 TYR A CA 1
ATOM 732 C C . TYR A 1 93 ? -4.798 -5.062 6.725 1.00 96.00 93 TYR A C 1
ATOM 734 O O . TYR A 1 93 ? -4.550 -5.218 7.922 1.00 96.00 93 TYR A O 1
ATOM 742 N N . PRO A 1 94 ? -6.058 -5.136 6.261 1.00 94.75 94 PRO A N 1
ATOM 743 C CA . PRO A 1 94 ? -7.199 -5.348 7.146 1.00 94.75 94 PRO A CA 1
ATOM 744 C C . PRO A 1 94 ? -7.134 -6.728 7.817 1.00 94.75 94 PRO A C 1
ATOM 746 O O . PRO A 1 94 ? -6.911 -7.737 7.153 1.00 94.75 94 PRO A O 1
ATOM 749 N N . LYS A 1 95 ? -7.358 -6.770 9.136 1.00 93.94 95 LYS A N 1
ATOM 750 C CA . LYS A 1 95 ? -7.465 -8.010 9.935 1.00 93.94 95 LYS A CA 1
ATOM 751 C C . LYS A 1 95 ? -8.878 -8.595 9.946 1.00 93.94 95 LYS A C 1
ATOM 753 O O . LYS A 1 95 ? -9.094 -9.689 10.457 1.00 93.94 95 LYS A O 1
ATOM 758 N N . PHE A 1 96 ? -9.846 -7.844 9.437 1.00 88.12 96 PHE A N 1
ATOM 759 C CA . PHE A 1 96 ? -11.244 -8.236 9.360 1.00 88.12 96 PHE A CA 1
ATOM 760 C C . PHE A 1 96 ? -11.562 -8.846 7.994 1.00 88.12 96 PHE A C 1
ATOM 762 O O . PHE A 1 96 ? -10.934 -8.521 6.984 1.00 88.12 96 PHE A O 1
ATOM 769 N N . ASN A 1 97 ? -12.563 -9.726 7.969 1.00 76.81 97 ASN A N 1
ATOM 77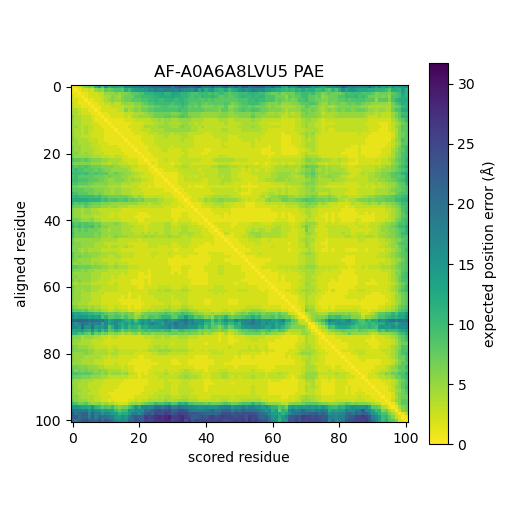0 C CA . ASN A 1 97 ? -13.014 -10.356 6.735 1.00 76.81 97 ASN A CA 1
ATOM 771 C C . ASN A 1 97 ? -13.506 -9.296 5.749 1.00 76.81 97 ASN A C 1
ATOM 773 O O . ASN A 1 97 ? -14.286 -8.407 6.099 1.00 76.81 97 ASN A O 1
ATOM 777 N N . ARG A 1 98 ? -13.050 -9.417 4.502 1.00 64.88 98 ARG A N 1
ATOM 778 C CA . ARG A 1 98 ? -13.527 -8.595 3.395 1.00 64.88 98 ARG A CA 1
ATOM 77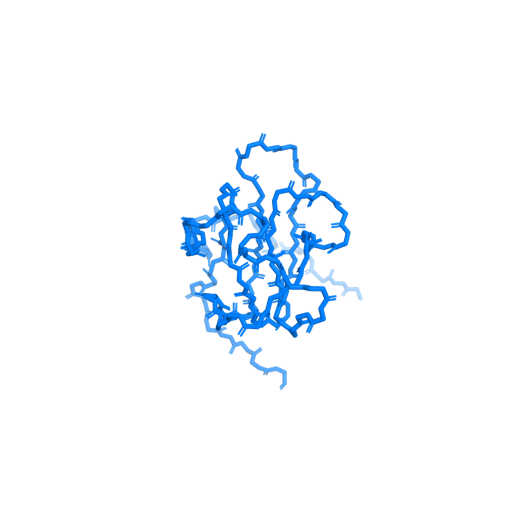9 C C . ARG A 1 98 ? -14.989 -8.958 3.149 1.00 64.88 98 ARG A C 1
ATOM 781 O O . ARG A 1 98 ? -15.280 -10.087 2.767 1.00 64.88 98 ARG A O 1
ATOM 788 N N . VAL A 1 99 ? -15.900 -8.018 3.377 1.00 55.09 99 VAL A N 1
ATOM 789 C CA . VAL A 1 99 ? -17.240 -8.116 2.797 1.00 55.09 99 VAL A CA 1
ATOM 790 C C . VAL A 1 99 ? -17.067 -7.710 1.339 1.00 55.09 99 VAL A C 1
ATOM 792 O O . VAL A 1 99 ? -16.862 -6.533 1.047 1.00 55.09 99 VAL A O 1
ATOM 795 N N . THR A 1 100 ? -17.019 -8.686 0.435 1.00 46.06 100 THR A N 1
ATOM 796 C CA . THR A 1 100 ? -17.159 -8.402 -0.996 1.00 46.06 100 THR A CA 1
ATOM 797 C C . THR A 1 100 ? -18.559 -7.824 -1.220 1.00 46.06 100 THR A C 1
ATOM 799 O O . THR A 1 100 ? -19.508 -8.411 -0.691 1.00 46.06 100 THR A O 1
ATOM 802 N N . PRO A 1 101 ? -18.692 -6.681 -1.917 1.00 48.94 101 PRO A N 1
ATOM 803 C CA . PRO A 1 101 ? -19.990 -6.167 -2.342 1.00 48.94 101 PRO A CA 1
ATOM 804 C C . PRO A 1 101 ? -20.757 -7.177 -3.200 1.00 48.94 101 PRO A C 1
ATOM 806 O O . PRO A 1 101 ? -20.090 -7.975 -3.902 1.00 48.94 101 PRO A O 1
#